Protein AF-W0EFS1-F1 (afdb_monomer_lite)

Sequence (83 aa):
MSAFKSVSPKDQKRFNLAKEKVVESQNLYIQAKLDEAQKYNGEKKYDMAIQIVQNALNLDPSNERAKELLAQYKASRRKAASE

InterPro domains:
  IPR011990 Tetratricopeptide-like helical domain superfamily [G3DSA:1.25.40.10] (5-82)
  IPR011990 Tetratricopeptide-like helical domain superfamily [SSF48452] (20-75)
  IPR019734 Tetratricopeptide repeat [PS50005] (30-63)

Organism: NCBI:txid871968

Secondary structure (DSSP, 8-state):
--GGGGS-HHHHHHHHHHHHHHHHHHHHHHHHHHHHHHHHHHTT-HHHHHHHHHHHHHH-TT-HHHHHHHHHHHHHHHHHH--

pLDDT: mean 93.01, std 10.8, range [48.44, 98.75]

Foldseek 3Di:
DDPCVVPDPVVVVVVVVVVVVVVVVLVVVLVVLQVVLVVCVVVVVLVSSLVSLVVSCVSPVPPPSSVVSNVVSVVSNVVVVVD

Structure (mmCIF, N/CA/C/O backbone):
data_AF-W0EFS1-F1
#
_entry.id   AF-W0EFS1-F1
#
loop_
_atom_site.group_PDB
_atom_site.id
_atom_site.type_symbol
_atom_site.label_atom_id
_atom_site.label_alt_id
_atom_site.label_comp_id
_atom_site.label_asym_id
_atom_site.label_entity_id
_atom_site.label_seq_id
_atom_site.pdbx_PDB_ins_code
_atom_site.Cartn_x
_atom_site.Cartn_y
_atom_site.Cartn_z
_atom_site.occupancy
_atom_site.B_iso_or_equiv
_atom_site.auth_seq_id
_atom_site.auth_comp_id
_atom_site.auth_asym_id
_atom_site.auth_atom_id
_atom_site.pdbx_PDB_model_num
ATOM 1 N N . MET A 1 1 ? 8.507 -20.241 -26.651 1.00 48.44 1 MET A N 1
ATOM 2 C CA . MET A 1 1 ? 9.871 -19.731 -26.928 1.00 48.44 1 MET A CA 1
ATOM 3 C C . MET A 1 1 ? 9.741 -18.343 -27.539 1.00 48.44 1 MET A C 1
ATOM 5 O O . MET A 1 1 ? 8.911 -18.157 -28.411 1.00 48.44 1 MET A O 1
ATOM 9 N N . SER A 1 2 ? 10.455 -17.371 -26.969 1.00 63.28 2 SER A N 1
ATOM 10 C CA . SER A 1 2 ? 10.241 -15.925 -27.131 1.00 63.28 2 SER A CA 1
ATOM 11 C C . SER A 1 2 ? 10.725 -15.396 -28.486 1.00 63.28 2 SER A C 1
ATOM 13 O O . SER A 1 2 ? 11.885 -15.618 -28.829 1.00 63.28 2 SER A O 1
ATOM 15 N N . ALA A 1 3 ? 9.884 -14.622 -29.183 1.00 64.06 3 ALA A N 1
ATOM 16 C CA . ALA A 1 3 ? 10.236 -13.844 -30.381 1.00 64.06 3 ALA A CA 1
ATOM 17 C C . ALA A 1 3 ? 11.423 -12.881 -30.161 1.00 64.06 3 ALA A C 1
ATOM 19 O O . ALA A 1 3 ? 12.016 -12.392 -31.116 1.00 64.06 3 ALA A O 1
ATOM 20 N N . PHE A 1 4 ? 11.825 -12.638 -28.909 1.00 63.56 4 PHE A N 1
ATOM 21 C CA . PHE A 1 4 ? 13.023 -11.859 -28.617 1.00 63.56 4 PHE A CA 1
ATOM 22 C C . PHE A 1 4 ? 14.336 -12.643 -28.769 1.00 63.56 4 PHE A C 1
ATOM 24 O O . PHE A 1 4 ? 15.392 -12.038 -28.906 1.00 63.56 4 PHE A O 1
ATOM 31 N N . LYS A 1 5 ? 14.310 -13.983 -28.807 1.00 56.25 5 LYS A N 1
ATOM 32 C CA . LYS A 1 5 ? 15.521 -14.758 -29.134 1.00 56.25 5 LYS A CA 1
ATOM 33 C C . LYS A 1 5 ? 15.947 -14.586 -30.598 1.00 56.25 5 LYS A C 1
ATOM 35 O O . LYS A 1 5 ? 17.105 -14.836 -30.907 1.00 56.25 5 LYS A O 1
ATOM 40 N N . SER A 1 6 ? 15.031 -14.160 -31.473 1.00 65.50 6 SER A N 1
ATOM 41 C CA . SER A 1 6 ? 15.318 -13.788 -32.865 1.00 65.50 6 SER A CA 1
ATOM 42 C C . SER A 1 6 ? 15.64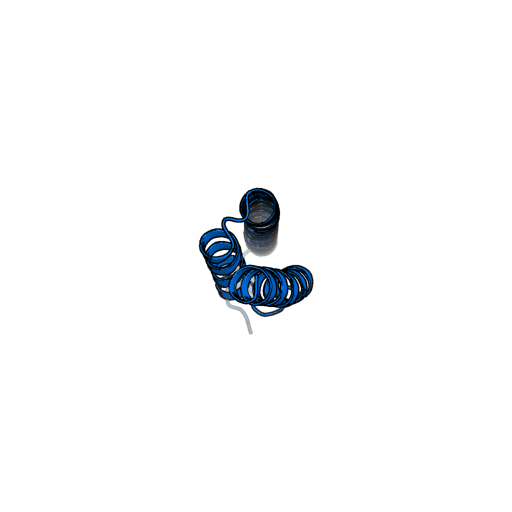5 -12.303 -33.057 1.00 65.50 6 SER A C 1
ATOM 44 O O . SER A 1 6 ? 15.980 -11.916 -34.173 1.00 65.50 6 SER A O 1
ATOM 46 N N . VAL A 1 7 ? 15.564 -11.467 -32.010 1.00 69.44 7 VAL A N 1
ATOM 47 C CA . VAL A 1 7 ? 16.092 -10.089 -32.053 1.00 69.44 7 VAL A CA 1
ATOM 48 C C . VAL A 1 7 ? 17.513 -10.051 -31.489 1.00 69.44 7 VAL A C 1
ATOM 50 O O . VAL A 1 7 ? 17.971 -11.006 -30.861 1.00 69.44 7 VAL A O 1
ATOM 53 N N . SER A 1 8 ? 18.241 -8.956 -31.713 1.00 80.94 8 SER A N 1
ATOM 54 C CA . SER A 1 8 ? 19.637 -8.863 -31.282 1.00 80.94 8 SER A CA 1
ATOM 55 C C . SER A 1 8 ? 19.780 -9.030 -29.752 1.00 80.94 8 SER A C 1
ATOM 57 O O . SER A 1 8 ? 18.911 -8.581 -28.994 1.00 80.94 8 SER A O 1
ATOM 59 N N . PRO A 1 9 ? 20.898 -9.590 -29.242 1.00 82.81 9 PRO A N 1
ATOM 60 C CA . PRO A 1 9 ? 21.153 -9.676 -27.798 1.00 82.81 9 PRO A CA 1
ATO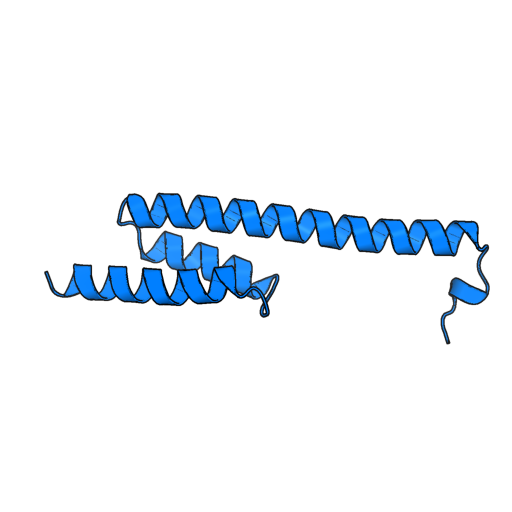M 61 C C . PRO A 1 9 ? 21.048 -8.324 -27.072 1.00 82.81 9 PRO A C 1
ATOM 63 O O . PRO A 1 9 ? 20.657 -8.254 -25.905 1.00 82.81 9 PRO A O 1
ATOM 66 N N . LYS A 1 10 ? 21.363 -7.229 -27.774 1.00 82.12 10 LYS A N 1
ATOM 67 C CA . LYS A 1 10 ? 21.237 -5.857 -27.271 1.00 82.12 10 LYS A CA 1
ATOM 68 C C . LYS A 1 10 ? 19.778 -5.473 -27.021 1.00 82.12 10 LYS A C 1
ATOM 70 O O . LYS A 1 10 ? 19.491 -4.837 -26.008 1.00 82.12 10 LYS A O 1
ATOM 75 N N . ASP A 1 11 ? 18.867 -5.876 -27.899 1.00 86.81 11 ASP A N 1
ATOM 76 C CA . ASP A 1 11 ? 17.439 -5.587 -27.752 1.00 86.81 11 ASP A CA 1
ATOM 77 C C . ASP A 1 11 ? 16.817 -6.441 -26.646 1.00 86.81 11 ASP A C 1
ATOM 79 O O . ASP A 1 11 ? 16.063 -5.922 -25.825 1.00 86.81 11 ASP A O 1
ATOM 83 N N . GLN A 1 12 ? 17.234 -7.706 -26.525 1.00 87.88 12 GLN A N 1
ATOM 84 C CA . GLN A 1 12 ? 16.865 -8.548 -25.385 1.00 87.88 12 GLN A CA 1
ATOM 85 C C . GLN A 1 12 ? 17.325 -7.936 -24.049 1.00 87.88 12 GLN A C 1
ATOM 87 O O . GLN A 1 12 ? 16.555 -7.922 -23.085 1.00 87.88 12 GLN A O 1
ATOM 92 N N . LYS A 1 13 ? 18.549 -7.387 -23.986 1.00 89.44 13 LYS A N 1
ATOM 93 C CA . LYS A 1 13 ? 19.066 -6.693 -22.793 1.00 89.44 13 LYS A CA 1
ATOM 94 C C . LYS A 1 13 ? 18.256 -5.437 -22.466 1.00 89.44 13 LYS A C 1
ATOM 96 O O . LYS A 1 13 ? 17.878 -5.244 -21.315 1.00 89.44 13 LYS A O 1
ATOM 101 N N . ARG A 1 14 ? 17.973 -4.593 -23.464 1.00 91.50 14 ARG A N 1
ATOM 102 C CA . ARG A 1 14 ? 17.172 -3.365 -23.294 1.00 91.50 14 ARG A CA 1
ATOM 103 C C . ARG A 1 14 ? 15.761 -3.668 -22.802 1.00 91.50 14 ARG A C 1
ATOM 105 O O . ARG A 1 14 ? 15.272 -2.984 -21.912 1.00 91.50 14 ARG A O 1
ATOM 112 N N . PHE A 1 15 ? 15.133 -4.705 -23.347 1.00 90.19 15 PHE A N 1
ATOM 113 C CA . PHE A 1 15 ? 13.804 -5.136 -22.931 1.00 90.19 15 PHE A CA 1
ATOM 114 C C . PHE A 1 15 ? 13.773 -5.622 -21.477 1.00 90.19 15 PHE A C 1
ATOM 116 O O . PHE A 1 15 ? 12.880 -5.241 -20.725 1.00 90.19 15 PHE A O 1
ATOM 123 N N . ASN A 1 16 ? 14.759 -6.422 -21.061 1.00 91.56 16 ASN A N 1
ATOM 124 C CA . ASN A 1 16 ? 14.850 -6.881 -19.672 1.00 91.56 16 ASN A CA 1
ATOM 125 C C . ASN A 1 16 ? 15.085 -5.711 -18.711 1.00 91.56 16 ASN A C 1
ATOM 127 O O . ASN A 1 16 ? 14.361 -5.585 -17.729 1.00 91.56 16 ASN A O 1
ATOM 131 N N . LEU A 1 17 ? 16.001 -4.801 -19.056 1.00 94.56 17 LEU A N 1
ATOM 132 C CA . LEU A 1 17 ? 16.236 -3.587 -18.276 1.00 94.56 17 LEU A CA 1
ATOM 133 C C . LEU A 1 17 ? 14.964 -2.736 -18.144 1.00 94.56 17 LEU A C 1
ATOM 135 O O . LEU A 1 17 ? 14.675 -2.217 -17.071 1.00 94.56 17 LEU A O 1
ATOM 139 N N . ALA A 1 18 ? 14.178 -2.602 -19.216 1.00 95.69 18 ALA A N 1
ATOM 140 C CA . ALA A 1 18 ? 12.915 -1.872 -19.164 1.00 95.69 18 ALA A CA 1
ATOM 141 C C . ALA A 1 18 ? 11.915 -2.528 -18.199 1.00 95.69 18 ALA A C 1
ATOM 143 O O . ALA A 1 18 ? 11.293 -1.830 -17.404 1.00 95.69 18 ALA A O 1
ATOM 144 N N . LYS A 1 19 ? 11.795 -3.863 -18.215 1.00 95.19 19 LYS A N 1
ATOM 145 C CA . LYS A 1 19 ? 10.948 -4.591 -17.257 1.00 95.19 19 LYS A CA 1
ATOM 146 C C . LYS A 1 19 ? 11.384 -4.361 -15.816 1.00 95.19 19 LYS A C 1
ATOM 148 O O . LYS A 1 19 ? 10.541 -4.071 -14.974 1.00 95.19 19 LYS A O 1
ATOM 153 N N . GLU A 1 20 ? 12.682 -4.457 -15.548 1.00 96.81 20 GLU A N 1
ATOM 154 C CA . GLU A 1 20 ? 13.245 -4.211 -14.217 1.00 96.81 20 GLU A CA 1
ATOM 155 C C . GLU A 1 20 ? 12.922 -2.793 -13.739 1.00 96.81 20 GLU A C 1
ATOM 157 O O . GLU A 1 20 ? 12.444 -2.616 -12.622 1.00 96.81 20 GLU A O 1
ATOM 162 N N . LYS A 1 21 ? 13.083 -1.788 -14.610 1.00 97.50 21 LYS A N 1
ATOM 163 C CA . LYS A 1 21 ? 12.785 -0.390 -14.274 1.00 97.50 21 LYS A CA 1
ATOM 164 C C . LYS A 1 21 ? 11.301 -0.124 -14.038 1.00 97.50 21 LYS A C 1
ATOM 166 O O . LYS A 1 21 ? 10.969 0.696 -13.183 1.00 97.50 21 LYS A O 1
ATOM 171 N N . VAL A 1 22 ? 10.410 -0.816 -14.748 1.00 96.25 22 VAL A N 1
ATOM 172 C CA . VAL A 1 22 ? 8.963 -0.737 -14.491 1.00 96.25 22 VAL A CA 1
ATOM 17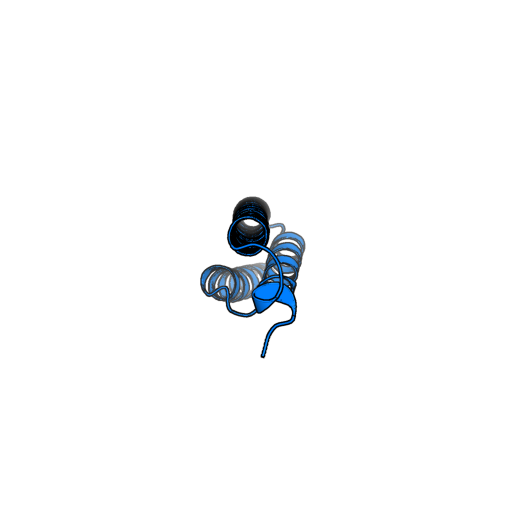3 C C . VAL A 1 22 ? 8.638 -1.289 -13.104 1.00 96.25 22 VAL A C 1
ATOM 175 O O . VAL A 1 22 ? 7.945 -0.619 -12.342 1.00 96.25 22 VAL A O 1
ATOM 178 N N . VAL A 1 23 ? 9.186 -2.454 -12.748 1.00 95.50 23 VAL A N 1
ATOM 179 C CA . VAL A 1 23 ? 8.974 -3.065 -11.425 1.00 95.50 23 VAL A CA 1
ATOM 180 C C . VAL A 1 23 ? 9.559 -2.190 -10.314 1.00 95.50 23 VAL A C 1
ATOM 182 O O . VAL A 1 23 ? 8.889 -1.928 -9.321 1.00 95.50 23 VAL A O 1
ATOM 185 N N . GLU A 1 24 ? 10.777 -1.674 -10.491 1.00 96.38 24 GLU A N 1
ATOM 186 C CA . GLU A 1 24 ? 11.407 -0.752 -9.539 1.00 96.38 24 GLU A CA 1
ATOM 187 C C . GLU A 1 24 ? 10.546 0.500 -9.314 1.00 96.38 24 GLU A C 1
ATOM 189 O O . GLU A 1 24 ? 10.270 0.871 -8.174 1.00 96.38 24 GLU A O 1
ATOM 194 N N . SER A 1 25 ? 10.055 1.111 -10.395 1.00 97.38 25 SER A N 1
ATOM 195 C CA . SER A 1 25 ? 9.192 2.295 -10.313 1.00 97.38 25 SER A CA 1
ATOM 196 C C . SER A 1 25 ? 7.869 1.990 -9.607 1.00 97.38 25 SER A C 1
ATOM 198 O O . SER A 1 25 ? 7.403 2.789 -8.795 1.00 97.38 25 SER A O 1
ATOM 200 N N . GLN A 1 26 ? 7.274 0.825 -9.881 1.00 97.38 26 GLN A N 1
ATOM 201 C CA . GLN A 1 26 ? 6.052 0.374 -9.219 1.00 97.38 26 GLN A CA 1
ATOM 202 C C . GLN A 1 26 ? 6.272 0.166 -7.714 1.00 97.38 26 GLN A C 1
ATOM 204 O O . GLN A 1 26 ? 5.455 0.619 -6.913 1.00 97.38 26 GLN A O 1
ATOM 209 N N . ASN A 1 27 ? 7.396 -0.436 -7.321 1.00 97.00 27 ASN A N 1
ATOM 210 C CA . ASN A 1 27 ? 7.747 -0.646 -5.916 1.00 97.00 27 ASN A CA 1
ATOM 211 C C . ASN A 1 27 ? 7.964 0.679 -5.174 1.00 97.00 27 ASN A C 1
ATOM 213 O O . ASN A 1 27 ? 7.458 0.850 -4.065 1.00 97.00 27 ASN A O 1
ATOM 217 N N . LEU A 1 28 ? 8.660 1.641 -5.791 1.00 98.12 28 LEU A N 1
ATOM 218 C CA . LEU A 1 28 ? 8.845 2.982 -5.225 1.00 98.12 28 LEU A CA 1
ATOM 219 C C . LEU A 1 28 ? 7.510 3.713 -5.047 1.00 98.12 28 LEU A C 1
ATOM 221 O O . LEU A 1 28 ? 7.276 4.340 -4.013 1.00 98.12 28 LEU A O 1
ATOM 225 N N . TYR A 1 29 ? 6.617 3.604 -6.032 1.00 98.12 29 TYR A N 1
ATOM 226 C CA . TYR A 1 29 ? 5.275 4.170 -5.940 1.00 98.12 29 TYR A CA 1
ATOM 227 C C . TYR A 1 29 ? 4.475 3.550 -4.789 1.00 98.12 29 TYR A C 1
ATOM 229 O O . TYR A 1 29 ? 3.884 4.278 -3.991 1.00 98.12 29 TYR A O 1
ATOM 237 N N . ILE A 1 30 ? 4.484 2.217 -4.671 1.00 98.44 30 ILE A N 1
ATOM 238 C CA . ILE A 1 30 ? 3.819 1.504 -3.574 1.00 98.44 30 ILE A CA 1
ATOM 239 C C . ILE A 1 30 ? 4.369 1.978 -2.229 1.00 98.44 30 ILE A C 1
ATOM 241 O O . ILE A 1 30 ? 3.581 2.346 -1.361 1.00 98.44 30 ILE A O 1
ATOM 245 N N . GLN A 1 31 ? 5.693 2.046 -2.071 1.00 98.38 31 GLN A N 1
ATOM 246 C CA . GLN A 1 31 ? 6.315 2.507 -0.831 1.00 98.38 31 GLN A CA 1
ATOM 247 C C . GLN A 1 31 ? 5.845 3.917 -0.450 1.00 98.38 31 GLN A C 1
ATOM 249 O O . GLN A 1 31 ? 5.384 4.127 0.670 1.00 98.38 31 GLN A O 1
ATOM 254 N N . ALA A 1 32 ? 5.863 4.858 -1.398 1.00 98.44 32 ALA A N 1
ATOM 255 C CA . ALA A 1 32 ? 5.393 6.221 -1.159 1.00 98.44 32 ALA A CA 1
ATOM 256 C C . ALA A 1 32 ? 3.914 6.266 -0.731 1.00 98.44 32 ALA A C 1
ATOM 258 O O . ALA A 1 32 ? 3.537 7.063 0.130 1.00 98.44 32 ALA A O 1
ATOM 259 N N . LYS A 1 33 ? 3.069 5.389 -1.292 1.00 98.44 33 LYS A N 1
ATOM 260 C CA . LYS A 1 33 ? 1.663 5.258 -0.887 1.00 98.44 33 LYS A CA 1
ATOM 261 C C . LYS A 1 33 ? 1.494 4.669 0.506 1.00 98.44 33 LYS A C 1
ATOM 263 O O . LYS A 1 33 ? 0.633 5.133 1.250 1.00 98.44 33 LYS A O 1
ATOM 268 N N . LEU A 1 34 ? 2.315 3.702 0.902 1.00 98.69 34 LEU A N 1
ATOM 269 C CA . LEU A 1 34 ? 2.275 3.180 2.268 1.00 98.69 34 LEU A CA 1
ATOM 270 C C . LEU A 1 34 ? 2.713 4.239 3.291 1.00 98.69 34 LEU A C 1
ATOM 272 O O . LEU A 1 34 ? 2.083 4.352 4.343 1.00 98.69 34 LEU A O 1
ATOM 276 N N . ASP A 1 35 ? 3.708 5.065 2.965 1.00 98.44 35 ASP A N 1
ATOM 277 C CA . ASP A 1 35 ? 4.140 6.179 3.821 1.00 98.44 35 ASP A CA 1
ATOM 278 C C . ASP A 1 35 ? 3.047 7.259 3.948 1.00 98.44 35 ASP A C 1
ATOM 280 O O . ASP A 1 35 ? 2.797 7.792 5.031 1.00 98.44 35 ASP A O 1
ATOM 284 N N . GLU A 1 36 ? 2.346 7.567 2.853 1.00 98.31 36 GLU A N 1
ATOM 285 C CA . GLU A 1 36 ? 1.175 8.454 2.852 1.00 98.31 36 GLU A CA 1
ATOM 286 C C . GLU A 1 36 ? 0.047 7.897 3.738 1.00 98.31 36 GLU A C 1
ATOM 288 O O . GLU A 1 36 ? -0.504 8.614 4.577 1.00 98.31 36 GLU A O 1
ATOM 293 N N . ALA A 1 37 ? -0.259 6.602 3.621 1.00 98.50 37 ALA A N 1
ATOM 294 C CA . ALA A 1 37 ? -1.280 5.952 4.436 1.00 98.50 37 ALA A CA 1
ATOM 295 C C . ALA A 1 37 ? -0.943 5.972 5.936 1.00 98.50 37 ALA A C 1
ATOM 297 O O . ALA A 1 37 ? -1.830 6.186 6.766 1.00 98.50 37 ALA A O 1
ATOM 298 N N . GLN A 1 38 ? 0.337 5.813 6.293 1.00 98.38 38 GLN A N 1
ATOM 299 C CA . GLN A 1 38 ? 0.801 5.930 7.678 1.00 98.38 38 GLN A CA 1
ATOM 300 C C . GLN A 1 38 ? 0.522 7.317 8.261 1.00 98.38 38 GLN A C 1
ATOM 302 O O . GLN A 1 38 ? 0.050 7.406 9.398 1.00 98.38 38 GLN A O 1
ATOM 307 N N . LYS A 1 39 ? 0.737 8.387 7.482 1.00 98.44 39 LYS A N 1
ATOM 308 C CA . LYS A 1 39 ? 0.410 9.761 7.899 1.00 98.44 39 LYS A CA 1
ATOM 309 C C . LYS A 1 39 ? -1.088 9.920 8.152 1.00 98.44 39 LYS A C 1
ATOM 311 O O . LYS A 1 39 ? -1.474 10.356 9.233 1.00 98.44 39 LYS A O 1
ATOM 316 N N . TYR A 1 40 ? -1.932 9.472 7.220 1.00 98.50 40 TYR A N 1
ATOM 317 C CA . TYR A 1 40 ? -3.387 9.511 7.396 1.00 98.50 40 TYR A CA 1
ATOM 318 C C . TYR A 1 40 ? -3.855 8.735 8.634 1.00 98.50 40 TYR A C 1
ATOM 320 O O . TYR A 1 40 ? -4.704 9.220 9.382 1.00 98.50 40 TYR A O 1
ATOM 328 N N . ASN A 1 41 ? -3.282 7.560 8.902 1.00 97.81 41 ASN A N 1
ATOM 329 C CA . ASN A 1 41 ? -3.604 6.802 10.108 1.00 97.81 41 ASN A CA 1
ATOM 330 C C . ASN A 1 41 ? -3.186 7.551 11.389 1.00 97.81 41 ASN A C 1
ATOM 332 O O . ASN A 1 41 ? -3.948 7.569 12.354 1.00 97.81 41 ASN A O 1
ATOM 336 N N . GLY A 1 42 ? -2.012 8.196 11.396 1.00 97.06 42 GLY A N 1
ATOM 337 C CA . GLY A 1 42 ? -1.557 9.048 12.504 1.00 97.06 42 GLY A CA 1
ATOM 338 C C . GLY A 1 42 ? -2.479 10.246 12.765 1.00 97.06 42 GLY A C 1
ATOM 339 O O . GLY A 1 42 ? -2.710 10.613 13.913 1.00 97.06 42 GLY A O 1
ATOM 340 N N . GLU A 1 43 ? -3.093 10.786 11.712 1.00 97.88 43 GLU A N 1
ATOM 341 C CA . GLU A 1 43 ? -4.122 11.834 11.780 1.00 97.88 43 GLU A CA 1
ATOM 342 C C . GLU A 1 43 ? -5.526 11.302 12.137 1.00 97.88 43 GLU A C 1
ATOM 344 O O . GLU A 1 43 ? -6.508 12.037 12.040 1.00 97.88 43 GLU A O 1
ATOM 349 N N . LYS A 1 44 ? -5.652 10.022 12.523 1.00 97.06 44 LYS A N 1
ATOM 350 C CA . LYS A 1 44 ? -6.924 9.315 12.782 1.00 97.06 44 LYS A CA 1
ATOM 351 C C . LYS A 1 44 ? -7.882 9.261 11.580 1.00 97.06 44 LYS A C 1
ATOM 353 O O . LYS A 1 44 ? -9.048 8.896 11.719 1.00 97.06 44 LYS A O 1
ATOM 358 N N . LYS A 1 45 ? -7.397 9.562 10.373 1.00 98.25 45 LYS A N 1
ATOM 359 C CA . LYS A 1 45 ? -8.133 9.469 9.102 1.00 98.25 45 LYS A CA 1
ATOM 360 C C . LYS A 1 45 ? -8.097 8.030 8.576 1.00 98.25 45 LYS A C 1
ATOM 362 O O . LYS A 1 45 ? -7.543 7.746 7.513 1.00 98.25 45 LYS A O 1
ATOM 367 N N . TYR A 1 46 ? -8.669 7.105 9.345 1.00 97.69 46 TYR A N 1
ATOM 368 C CA . TYR A 1 46 ? -8.506 5.666 9.117 1.00 97.69 46 TYR A CA 1
ATOM 369 C C . TYR A 1 46 ? -9.049 5.183 7.771 1.00 97.69 46 TYR A C 1
ATOM 371 O O . TYR A 1 46 ? -8.421 4.339 7.139 1.00 97.69 46 TYR A O 1
ATOM 379 N N . ASP A 1 47 ? -10.180 5.715 7.307 1.00 98.12 47 ASP A N 1
ATOM 380 C CA . ASP A 1 47 ? -10.760 5.284 6.030 1.00 98.12 47 ASP A CA 1
ATOM 381 C C . ASP A 1 47 ? -9.880 5.677 4.836 1.00 98.12 47 ASP A C 1
ATOM 383 O O . ASP A 1 47 ? -9.672 4.857 3.942 1.00 98.12 47 ASP A O 1
ATOM 387 N N . MET A 1 48 ? -9.267 6.868 4.867 1.00 98.38 48 MET A N 1
ATOM 388 C CA . MET A 1 48 ? -8.289 7.283 3.851 1.00 98.38 48 MET A CA 1
ATOM 389 C C . MET A 1 48 ? -7.044 6.393 3.879 1.00 98.38 48 MET A C 1
ATOM 391 O O . MET A 1 48 ? -6.593 5.925 2.833 1.00 98.38 48 MET A O 1
ATOM 395 N N . ALA A 1 49 ? -6.516 6.106 5.073 1.00 98.62 49 ALA A N 1
ATOM 396 C CA . ALA A 1 49 ? -5.366 5.219 5.227 1.00 98.62 49 ALA A CA 1
ATOM 397 C C . ALA A 1 49 ? -5.657 3.813 4.673 1.00 98.62 49 ALA A C 1
ATOM 399 O O . ALA A 1 49 ? -4.861 3.262 3.914 1.00 98.62 49 ALA A O 1
ATOM 400 N N . ILE A 1 50 ? -6.824 3.248 4.999 1.00 98.75 50 ILE A N 1
ATOM 401 C CA . ILE A 1 50 ? -7.267 1.939 4.502 1.00 98.75 50 ILE A CA 1
ATOM 402 C C . ILE A 1 50 ? -7.402 1.949 2.975 1.00 98.75 50 ILE A C 1
ATOM 404 O O . ILE A 1 50 ? -6.906 1.026 2.329 1.00 98.75 50 ILE A O 1
ATOM 408 N N . GLN A 1 51 ? -8.024 2.980 2.396 1.00 98.69 51 GLN A N 1
ATOM 409 C CA . GLN A 1 51 ? -8.201 3.091 0.947 1.00 98.69 51 GLN A CA 1
ATOM 410 C C . GLN A 1 51 ? -6.856 3.135 0.210 1.00 98.69 51 GLN A C 1
ATOM 412 O O . GLN A 1 51 ? -6.675 2.442 -0.791 1.00 98.69 51 GLN A O 1
ATOM 417 N N . ILE A 1 52 ? -5.887 3.906 0.712 1.00 98.62 52 ILE A N 1
ATOM 418 C CA . ILE A 1 52 ? -4.556 3.991 0.097 1.00 98.62 52 ILE A CA 1
ATOM 419 C C . ILE A 1 52 ? -3.835 2.638 0.161 1.00 98.62 52 ILE A C 1
ATOM 421 O O . ILE A 1 52 ? -3.273 2.199 -0.843 1.00 98.62 52 ILE A O 1
ATOM 425 N N . VAL A 1 53 ? -3.899 1.937 1.298 1.00 98.69 53 VAL A N 1
ATOM 426 C CA . VAL A 1 53 ? -3.300 0.598 1.436 1.00 98.69 53 VAL A CA 1
ATOM 427 C C . VAL A 1 53 ? -3.970 -0.424 0.513 1.00 98.69 53 VAL A C 1
ATOM 429 O O . VAL A 1 53 ? -3.288 -1.255 -0.083 1.00 98.69 53 VAL A O 1
ATOM 432 N N . GLN A 1 54 ? -5.291 -0.362 0.340 1.00 98.62 54 GLN A N 1
ATOM 433 C CA . GLN A 1 54 ? -5.999 -1.221 -0.615 1.00 98.62 54 GLN A CA 1
ATOM 434 C C . GLN A 1 54 ? -5.564 -0.951 -2.058 1.00 98.62 54 GLN A C 1
ATOM 436 O O . GLN A 1 54 ? -5.349 -1.894 -2.814 1.00 98.62 54 GLN A O 1
ATOM 441 N N . ASN A 1 55 ? -5.358 0.314 -2.430 1.00 98.31 55 ASN A N 1
ATOM 442 C CA . ASN A 1 55 ? -4.824 0.661 -3.747 1.00 98.31 55 ASN A CA 1
ATOM 443 C C . ASN A 1 55 ? -3.403 0.117 -3.952 1.00 98.31 55 ASN A C 1
ATOM 445 O O . ASN A 1 55 ? -3.095 -0.373 -5.035 1.00 98.31 55 ASN A O 1
ATOM 449 N N . ALA A 1 56 ? -2.556 0.146 -2.918 1.00 98.31 56 ALA A N 1
ATOM 450 C CA . ALA A 1 56 ? -1.235 -0.477 -2.967 1.00 98.31 56 ALA A CA 1
ATOM 451 C C . ALA A 1 56 ? -1.325 -2.002 -3.176 1.00 98.31 56 ALA A C 1
ATOM 453 O O . ALA A 1 56 ? -0.616 -2.545 -4.019 1.00 98.31 56 ALA A O 1
ATOM 454 N N . LEU A 1 57 ? -2.248 -2.682 -2.488 1.00 98.38 57 LEU A N 1
ATOM 455 C CA . LEU A 1 57 ? -2.490 -4.122 -2.658 1.00 98.38 57 LEU A CA 1
ATOM 456 C C . LEU A 1 57 ? -3.099 -4.488 -4.018 1.00 98.38 57 LEU A C 1
ATOM 458 O O . LEU A 1 57 ? -2.893 -5.599 -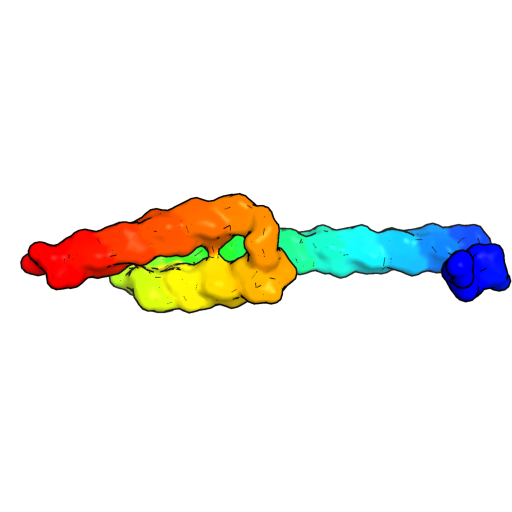4.493 1.00 98.38 57 LEU A O 1
ATOM 462 N N . ASN A 1 58 ? -3.820 -3.576 -4.673 1.00 97.94 58 ASN A N 1
ATOM 463 C CA . ASN A 1 58 ? -4.281 -3.790 -6.048 1.00 97.94 58 ASN A CA 1
ATOM 464 C C . ASN A 1 58 ? -3.116 -3.785 -7.053 1.00 97.94 58 ASN A C 1
ATOM 466 O O . ASN A 1 58 ? -3.216 -4.409 -8.107 1.00 97.94 58 ASN A O 1
ATOM 470 N N . LEU A 1 59 ? -2.026 -3.079 -6.736 1.00 96.69 59 LEU A N 1
ATOM 471 C CA . LEU A 1 59 ? -0.814 -3.029 -7.558 1.00 96.69 59 LEU A CA 1
ATOM 472 C C . LEU A 1 59 ? 0.135 -4.190 -7.250 1.00 96.69 59 LEU A C 1
ATOM 474 O O . LEU A 1 59 ? 0.720 -4.752 -8.172 1.00 96.69 59 LEU A O 1
ATOM 478 N N . ASP A 1 60 ? 0.278 -4.544 -5.975 1.00 97.81 60 ASP A N 1
ATOM 479 C CA . ASP A 1 60 ? 1.048 -5.695 -5.508 1.00 97.81 60 ASP A CA 1
ATOM 480 C C . ASP A 1 60 ? 0.252 -6.463 -4.438 1.00 97.81 60 ASP A C 1
ATOM 482 O O . ASP A 1 60 ? 0.355 -6.173 -3.240 1.00 97.81 60 ASP A O 1
ATOM 486 N N . PRO A 1 61 ? -0.530 -7.480 -4.844 1.00 98.19 61 PRO A N 1
ATOM 487 C CA . PRO A 1 61 ? -1.307 -8.297 -3.911 1.00 98.19 61 PRO A CA 1
ATOM 488 C C . PRO A 1 61 ? -0.445 -9.106 -2.932 1.00 98.19 61 PRO A C 1
ATOM 490 O O . PRO A 1 61 ? -0.945 -9.586 -1.910 1.00 98.19 61 PRO A O 1
ATOM 493 N N . SER A 1 62 ? 0.841 -9.290 -3.242 1.00 97.38 62 SER A N 1
ATOM 494 C CA . SER A 1 62 ? 1.793 -10.020 -2.405 1.00 97.38 62 SER A CA 1
ATOM 495 C C . SER A 1 62 ? 2.528 -9.133 -1.403 1.00 97.38 62 SER A C 1
ATOM 497 O O . SER A 1 62 ? 3.280 -9.656 -0.587 1.00 97.38 62 SER A O 1
ATOM 499 N N . ASN A 1 63 ? 2.277 -7.820 -1.404 1.00 98.06 63 ASN A N 1
ATOM 500 C CA . ASN A 1 63 ? 2.973 -6.884 -0.534 1.00 98.06 63 ASN A CA 1
ATOM 501 C C . ASN A 1 63 ? 2.655 -7.136 0.949 1.00 98.06 63 ASN A C 1
ATOM 503 O O . ASN A 1 63 ? 1.631 -6.684 1.470 1.00 98.06 63 ASN A O 1
ATOM 507 N N . GLU A 1 64 ? 3.543 -7.847 1.643 1.00 98.19 64 GLU A N 1
ATOM 508 C CA . GLU A 1 64 ? 3.335 -8.221 3.047 1.00 98.19 64 GLU A CA 1
ATOM 509 C C . GLU A 1 64 ? 3.194 -6.992 3.948 1.00 98.19 64 GLU A C 1
ATOM 511 O O . GLU A 1 64 ? 2.300 -6.935 4.794 1.00 98.19 64 GLU A O 1
ATOM 516 N N . ARG A 1 65 ? 3.975 -5.937 3.686 1.00 97.69 65 ARG A N 1
ATOM 517 C CA . ARG A 1 65 ? 3.884 -4.695 4.454 1.00 97.69 65 ARG A CA 1
ATOM 518 C C . ARG A 1 65 ? 2.512 -4.033 4.318 1.00 97.69 65 ARG A C 1
ATOM 520 O O . ARG A 1 65 ? 1.951 -3.568 5.309 1.00 97.69 65 ARG A O 1
ATOM 527 N N . ALA A 1 66 ? 1.945 -3.997 3.115 1.00 98.50 66 ALA A N 1
ATOM 528 C CA . ALA A 1 66 ? 0.610 -3.450 2.898 1.00 98.50 66 ALA A CA 1
ATOM 529 C C . ALA A 1 66 ? -0.476 -4.300 3.586 1.00 98.50 66 ALA A C 1
ATOM 531 O O . ALA A 1 66 ? -1.406 -3.744 4.172 1.00 98.50 66 ALA A O 1
ATOM 532 N N . LYS A 1 67 ? -0.348 -5.636 3.595 1.00 98.69 67 LYS A N 1
ATOM 533 C CA . LYS A 1 67 ? -1.274 -6.522 4.330 1.00 98.69 67 LYS A CA 1
ATOM 534 C C . LYS A 1 67 ? -1.244 -6.250 5.837 1.00 98.69 67 LYS A C 1
ATOM 536 O O . LYS A 1 67 ? -2.307 -6.123 6.450 1.00 98.69 67 LYS A O 1
ATOM 541 N N . GLU A 1 68 ? -0.052 -6.111 6.416 1.00 98.56 68 GLU A N 1
ATOM 542 C CA . GLU A 1 68 ? 0.132 -5.757 7.830 1.00 98.56 68 GLU A CA 1
ATOM 543 C C . GLU A 1 68 ? -0.528 -4.417 8.168 1.00 98.56 68 GLU A C 1
ATOM 545 O O . GLU A 1 68 ? -1.318 -4.326 9.112 1.00 98.56 68 GLU A O 1
ATOM 550 N N . LEU A 1 69 ? -0.247 -3.379 7.371 1.00 98.50 69 LEU A N 1
ATOM 551 C CA . LEU A 1 69 ? -0.812 -2.045 7.574 1.00 98.50 69 LEU A CA 1
ATOM 552 C C . LEU A 1 69 ? -2.341 -2.056 7.453 1.00 98.50 69 LEU A C 1
ATOM 554 O O . LEU A 1 69 ? -3.023 -1.430 8.262 1.00 98.50 69 LEU A O 1
ATOM 558 N N . LEU A 1 70 ? -2.907 -2.820 6.514 1.00 98.62 70 LEU A N 1
ATOM 559 C CA . LEU A 1 70 ? -4.359 -2.950 6.377 1.00 98.62 70 LEU A CA 1
ATOM 560 C C . LEU A 1 70 ? -4.998 -3.548 7.636 1.00 98.62 70 LEU A C 1
ATOM 562 O O . LEU A 1 70 ? -6.043 -3.071 8.090 1.00 98.62 70 LEU A O 1
ATOM 566 N N . ALA A 1 71 ? -4.392 -4.600 8.191 1.00 98.50 71 ALA A N 1
ATOM 567 C CA . ALA A 1 71 ? -4.864 -5.223 9.423 1.00 98.50 71 ALA A CA 1
ATOM 568 C C . ALA A 1 71 ? -4.777 -4.245 10.605 1.00 98.50 71 ALA A C 1
ATOM 570 O O . ALA A 1 71 ? -5.753 -4.091 11.348 1.00 98.50 71 ALA A O 1
ATOM 571 N N . GLN A 1 72 ? -3.652 -3.534 10.724 1.00 98.25 72 GLN A N 1
ATOM 572 C CA . GLN A 1 72 ? -3.430 -2.520 11.751 1.00 98.25 72 GLN A CA 1
ATOM 573 C C . GLN A 1 72 ? -4.473 -1.398 11.674 1.00 98.25 72 GLN A C 1
ATOM 575 O O . GLN A 1 72 ? -5.136 -1.107 12.667 1.00 98.25 72 GLN A O 1
ATOM 580 N N . TYR A 1 73 ? -4.682 -0.801 10.499 1.00 98.25 73 TYR A N 1
ATOM 581 C CA . TYR A 1 73 ? -5.583 0.346 10.346 1.00 98.25 73 TYR A CA 1
ATOM 582 C C . TYR A 1 73 ? -7.047 -0.040 10.547 1.00 98.25 73 TYR A C 1
ATOM 584 O O . TYR A 1 73 ? -7.809 0.709 11.158 1.00 98.25 73 TYR A O 1
ATOM 592 N N . LYS A 1 74 ? -7.447 -1.249 10.127 1.00 98.19 74 LYS A N 1
ATOM 593 C CA . LYS A 1 74 ? -8.774 -1.792 10.458 1.00 98.19 74 LYS A CA 1
ATOM 594 C C . LYS A 1 74 ? -8.968 -1.938 11.968 1.00 98.19 74 LYS A C 1
ATOM 596 O O . LYS A 1 74 ? -10.064 -1.669 12.457 1.00 98.19 74 LYS A O 1
ATOM 601 N N . ALA A 1 75 ? -7.939 -2.355 12.708 1.00 97.75 75 ALA A N 1
ATOM 602 C CA . ALA A 1 75 ? -8.001 -2.436 14.164 1.00 97.75 75 ALA A CA 1
ATOM 603 C C . ALA A 1 75 ? -8.091 -1.044 14.812 1.00 97.75 75 ALA A C 1
ATOM 605 O O . ALA A 1 75 ? -8.965 -0.837 15.652 1.00 97.75 75 ALA A O 1
ATOM 606 N N . SER A 1 76 ? -7.270 -0.082 14.372 1.00 96.19 76 SER A N 1
ATOM 607 C CA . SER A 1 76 ? -7.321 1.313 14.835 1.00 96.19 76 SER A CA 1
ATOM 608 C C . SER A 1 76 ? -8.696 1.945 14.614 1.00 96.19 76 SER A C 1
ATOM 610 O O . SER A 1 76 ? -9.254 2.532 15.539 1.00 96.19 76 SER A O 1
ATOM 612 N N . ARG A 1 77 ? -9.295 1.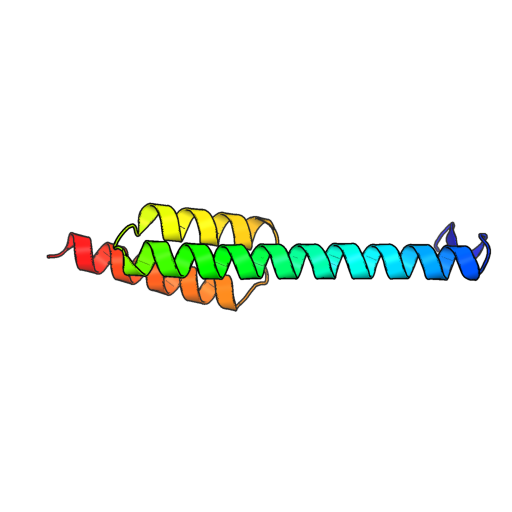740 13.433 1.00 97.50 77 ARG A N 1
ATOM 613 C CA . ARG A 1 77 ? -10.646 2.221 13.123 1.00 97.50 77 ARG A CA 1
ATOM 614 C C . ARG A 1 77 ? -11.708 1.623 14.041 1.00 97.50 77 ARG A C 1
ATOM 616 O O . ARG A 1 77 ? -12.566 2.348 14.527 1.00 97.50 77 ARG A O 1
ATOM 623 N N . ARG A 1 78 ? -11.663 0.305 14.278 1.00 97.31 78 ARG A N 1
ATOM 624 C CA . ARG A 1 78 ? -12.619 -0.368 15.178 1.00 97.31 78 ARG A CA 1
ATOM 625 C C . ARG A 1 78 ? -12.516 0.160 16.602 1.00 97.31 78 ARG A C 1
ATOM 627 O O . A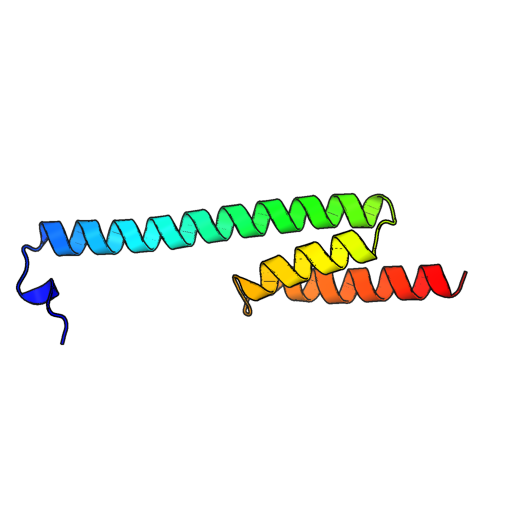RG A 1 78 ? -13.546 0.424 17.202 1.00 97.31 78 ARG A O 1
ATOM 634 N N . LYS A 1 79 ? -11.293 0.336 17.111 1.00 95.69 79 LYS A N 1
ATOM 635 C CA . LYS A 1 79 ? -11.063 0.877 18.453 1.00 95.69 79 LYS A CA 1
ATOM 636 C C . LYS A 1 79 ? -11.642 2.288 18.594 1.00 95.69 79 LYS A C 1
ATOM 638 O O . LYS A 1 79 ? -12.356 2.550 19.550 1.00 95.69 79 LYS A O 1
ATOM 643 N N . ALA A 1 80 ? -11.399 3.156 17.614 1.00 93.62 80 ALA A N 1
ATOM 644 C CA . ALA A 1 80 ? -11.934 4.517 17.621 1.00 93.62 80 ALA A CA 1
ATOM 645 C C . ALA A 1 80 ? -13.467 4.584 17.491 1.00 93.62 80 ALA A C 1
ATOM 647 O O . ALA A 1 80 ? -14.054 5.588 17.859 1.00 93.62 80 ALA A O 1
ATOM 648 N N . ALA A 1 81 ? -14.112 3.543 16.956 1.00 91.12 81 ALA A N 1
ATOM 649 C CA . ALA A 1 81 ? -15.571 3.454 16.881 1.00 91.12 81 ALA A CA 1
ATOM 650 C C . ALA A 1 81 ? -16.217 2.900 18.166 1.00 91.12 81 ALA A C 1
ATOM 652 O O . ALA A 1 81 ? -17.438 2.922 18.286 1.00 91.12 81 ALA A O 1
ATOM 653 N N . SER A 1 82 ? -15.415 2.353 19.086 1.00 89.25 82 SER A N 1
ATOM 654 C CA . SER A 1 82 ? -15.862 1.835 20.388 1.00 89.25 82 SER A CA 1
ATOM 655 C C . SER A 1 82 ? -15.582 2.784 21.561 1.00 89.25 82 SER A C 1
ATOM 657 O O . SER A 1 82 ? -15.889 2.430 22.696 1.00 89.25 82 SER A O 1
ATOM 659 N N . GLU A 1 83 ? -14.967 3.935 21.286 1.00 71.38 83 GLU A N 1
ATOM 660 C CA . GLU A 1 83 ? -14.723 5.044 22.223 1.00 71.38 83 GLU A CA 1
ATOM 661 C C . GLU A 1 83 ? -15.824 6.102 22.073 1.00 71.38 83 GLU A C 1
ATOM 663 O O . GLU A 1 83 ? -16.246 6.648 23.116 1.00 71.38 83 GLU A O 1
#

Radius of gyration: 18.68 Å; chains: 1; bounding box: 37×32×55 Å